Protein AF-A0A9Q3QBF2-F1 (afdb_monomer)

Mean predicted aligned error: 13.55 Å

Foldseek 3Di:
DDPVQLVVCVVVVDFPAADPDPLGGDTHSDDVVNVVVVVCVVVDPDDPPPPPDPDDPPPDDDDDDDD

Nearest PDB structures (foldseek):
  5keb-assembly1_A  TM=9.451E-01  e=1.463E-03  Mus musculus
  4m9e-assembly1_A  TM=8.969E-01  e=1.093E-03  Mus musculus
  5ke8-assembly1_A  TM=8.906E-01  e=1.361E-03  Mus musculus
  6b0r-assembly1_D  TM=9.444E-01  e=5.431E-03  Homo sapiens
  6wmi-assembly2_D  TM=7.935E-01  e=4.694E-03  Homo sapiens

Solvent-accessible surface area (backbone atoms only — not comparable to full-atom values): 4602 Å² total; per-residue (Å²): 136,58,71,65,67,47,53,52,25,73,77,72,66,51,43,86,39,64,49,86,51,88,83,46,88,57,59,21,63,44,66,69,62,40,58,58,52,56,54,47,67,77,71,50,94,70,77,77,74,85,72,76,75,86,77,74,90,76,86,73,88,75,92,76,80,90,132

Organism: NCBI:txid1389203

pLDDT: mean 70.99, std 20.16, range [37.62, 90.25]

Structure (mmCIF, N/CA/C/O backbone):
data_AF-A0A9Q3QBF2-F1
#
_entry.id   AF-A0A9Q3QBF2-F1
#
loop_
_atom_site.group_PDB
_atom_site.id
_atom_site.type_symbol
_atom_site.label_atom_id
_atom_site.label_alt_id
_atom_site.label_comp_id
_atom_site.label_asym_id
_atom_site.label_entity_id
_atom_site.label_seq_id
_atom_site.pdbx_PDB_ins_code
_atom_site.Cartn_x
_atom_site.Cartn_y
_atom_site.Cartn_z
_atom_site.occupancy
_atom_site.B_iso_or_equiv
_atom_site.auth_seq_id
_atom_site.auth_comp_id
_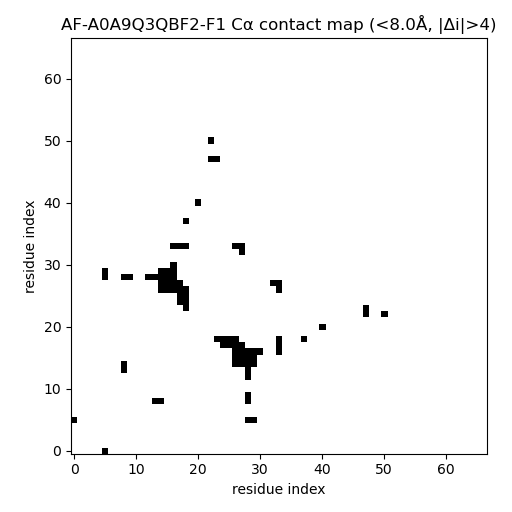atom_site.auth_asym_id
_atom_site.auth_atom_id
_atom_site.pdbx_PDB_model_num
ATOM 1 N N . ARG A 1 1 ? -16.564 -9.815 2.783 1.00 61.88 1 ARG A N 1
ATOM 2 C CA . ARG A 1 1 ? -15.859 -8.656 3.387 1.00 61.88 1 ARG A CA 1
ATOM 3 C C . ARG A 1 1 ? -16.559 -7.381 2.940 1.00 61.88 1 ARG A C 1
ATOM 5 O O . ARG A 1 1 ? -16.614 -7.159 1.740 1.00 61.88 1 ARG A O 1
ATOM 12 N N . SER A 1 2 ? -17.124 -6.598 3.859 1.00 81.75 2 SER A N 1
ATOM 13 C CA . SER A 1 2 ? -17.903 -5.404 3.507 1.00 81.75 2 SER A CA 1
ATOM 14 C C . SER A 1 2 ? -17.014 -4.168 3.327 1.00 81.75 2 SER A C 1
ATOM 16 O O . SER A 1 2 ? -15.905 -4.099 3.869 1.00 81.75 2 SER A O 1
ATOM 18 N N . ALA A 1 3 ? -17.512 -3.185 2.574 1.00 84.81 3 ALA A N 1
ATOM 19 C CA . ALA A 1 3 ? -16.864 -1.883 2.414 1.00 84.81 3 ALA A CA 1
ATOM 20 C C . ALA A 1 3 ? -16.685 -1.168 3.764 1.00 84.81 3 ALA A C 1
ATOM 22 O O . ALA A 1 3 ? -15.640 -0.572 4.003 1.00 84.81 3 ALA A O 1
ATOM 23 N N . LEU A 1 4 ? -17.646 -1.322 4.682 1.00 87.75 4 LEU A N 1
ATOM 24 C CA . LEU A 1 4 ? -17.584 -0.755 6.029 1.00 87.75 4 LEU A CA 1
ATOM 25 C C . LEU A 1 4 ? -16.413 -1.323 6.846 1.00 87.75 4 LEU A C 1
ATOM 27 O O . LEU A 1 4 ? -15.649 -0.564 7.429 1.00 87.75 4 LEU A O 1
ATOM 31 N N . THR A 1 5 ? -16.185 -2.642 6.824 1.00 85.06 5 THR A N 1
ATOM 32 C CA . THR A 1 5 ? -15.023 -3.243 7.505 1.00 85.06 5 THR A CA 1
ATOM 33 C C . THR A 1 5 ? -13.694 -2.759 6.919 1.00 85.06 5 THR A C 1
ATOM 35 O O . THR A 1 5 ? -12.701 -2.674 7.630 1.00 85.06 5 THR A O 1
ATOM 38 N N . VAL A 1 6 ? -13.636 -2.460 5.615 1.00 85.38 6 VAL A N 1
ATOM 39 C CA . VAL A 1 6 ? -12.439 -1.864 4.994 1.00 85.38 6 VAL A CA 1
ATOM 40 C C . VAL A 1 6 ? -12.265 -0.417 5.440 1.00 85.38 6 VAL A C 1
ATOM 42 O O . VAL A 1 6 ? -11.153 -0.031 5.778 1.00 85.38 6 VAL A O 1
ATOM 45 N N . HIS A 1 7 ? -13.352 0.352 5.455 1.00 86.38 7 HIS A N 1
ATOM 46 C CA . HIS A 1 7 ? -13.364 1.741 5.889 1.00 86.38 7 HIS A CA 1
ATOM 47 C C . HIS A 1 7 ? -12.878 1.879 7.335 1.00 86.38 7 HIS A C 1
ATOM 49 O O . HIS A 1 7 ? -11.993 2.677 7.595 1.00 86.38 7 HIS A O 1
ATOM 55 N N . LEU A 1 8 ? -13.322 1.023 8.261 1.00 89.75 8 LEU A N 1
ATOM 56 C CA . LEU A 1 8 ? -12.859 1.071 9.656 1.00 89.75 8 LEU A CA 1
ATOM 57 C C . LEU A 1 8 ? -11.334 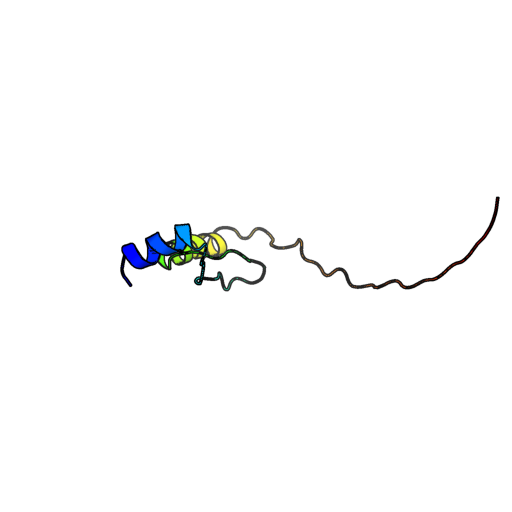0.927 9.807 1.00 89.75 8 LEU A C 1
ATOM 59 O O . LEU A 1 8 ? -10.747 1.483 10.733 1.00 89.75 8 LEU A O 1
ATOM 63 N N . ARG A 1 9 ? -10.661 0.268 8.858 1.00 86.44 9 ARG A N 1
ATOM 64 C CA . ARG A 1 9 ? -9.197 0.148 8.856 1.00 86.44 9 ARG A CA 1
ATOM 65 C C . ARG A 1 9 ? -8.471 1.461 8.588 1.00 86.44 9 ARG A C 1
ATOM 67 O O . ARG A 1 9 ? -7.284 1.557 8.880 1.00 86.44 9 ARG A O 1
ATOM 74 N N . THR A 1 10 ? -9.145 2.476 8.046 1.00 83.00 10 THR A N 1
ATOM 75 C CA . THR A 1 10 ? -8.554 3.817 7.918 1.00 83.00 10 THR A CA 1
ATOM 76 C C . THR A 1 10 ? -8.470 4.523 9.264 1.00 83.00 10 THR A C 1
ATOM 78 O O . THR A 1 10 ? -7.590 5.355 9.440 1.00 83.00 10 THR A O 1
ATOM 81 N N . HIS A 1 11 ? -9.343 4.169 10.210 1.00 88.38 11 HIS A N 1
ATOM 82 C CA . HIS A 1 11 ? -9.293 4.677 11.579 1.00 88.38 11 HIS A CA 1
ATOM 83 C C . HIS A 1 11 ? -8.281 3.909 12.430 1.00 88.38 11 HIS A C 1
ATOM 85 O O . HIS A 1 11 ? -7.515 4.519 13.166 1.00 88.38 11 HIS A O 1
ATOM 91 N N . THR A 1 12 ? -8.246 2.579 12.308 1.00 87.81 12 THR A N 1
ATOM 92 C CA . THR A 1 1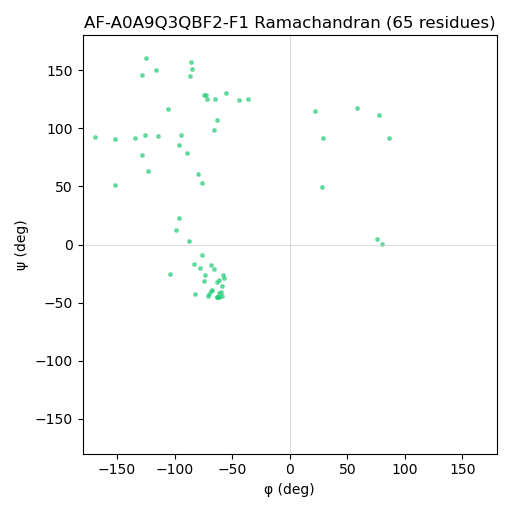2 ? -7.339 1.737 13.110 1.00 87.81 12 THR A CA 1
ATOM 93 C C . THR A 1 12 ? -5.929 1.632 12.530 1.00 87.81 12 THR A C 1
ATOM 95 O O . THR A 1 12 ? -5.007 1.207 13.217 1.00 87.81 12 THR A O 1
ATOM 98 N N . GLY A 1 13 ? -5.742 1.982 11.255 1.00 85.44 13 GLY A N 1
ATOM 99 C CA . GLY A 1 13 ? -4.469 1.833 10.548 1.00 85.44 13 GLY A CA 1
ATOM 100 C C . GLY A 1 13 ? -4.138 0.394 10.134 1.00 85.44 13 GLY A C 1
ATOM 101 O O . GLY A 1 13 ? -3.064 0.152 9.578 1.00 85.44 13 GLY A O 1
ATOM 102 N N . GLU A 1 14 ? -5.039 -0.565 10.355 1.00 88.81 14 GLU A N 1
ATOM 103 C CA . GLU A 1 14 ? -4.804 -1.975 10.044 1.00 88.81 14 GLU A CA 1
ATOM 104 C C . GLU A 1 14 ? -4.641 -2.236 8.538 1.00 88.81 14 GLU A C 1
ATOM 106 O O . GLU A 1 14 ? -5.522 -1.972 7.714 1.00 88.81 14 GLU A O 1
ATOM 111 N N . LYS A 1 15 ? -3.524 -2.860 8.158 1.00 87.06 15 LYS A N 1
ATOM 112 C CA . LYS A 1 15 ? -3.225 -3.215 6.762 1.00 87.06 15 LYS A CA 1
ATOM 113 C C . LYS A 1 15 ? -2.838 -4.688 6.643 1.00 87.06 15 LYS A C 1
ATOM 115 O O . LYS A 1 15 ? -1.659 -5.001 6.498 1.00 87.06 15 LYS A O 1
ATOM 120 N N . PRO A 1 16 ? -3.810 -5.614 6.682 1.00 86.62 16 PRO A N 1
ATOM 121 C CA . PRO A 1 16 ? -3.501 -7.043 6.715 1.00 86.62 16 PRO A CA 1
ATOM 122 C C . PRO A 1 16 ? -3.061 -7.613 5.359 1.00 86.62 16 PRO A C 1
ATOM 124 O O . PRO A 1 16 ? -2.625 -8.756 5.294 1.00 86.62 16 PRO A O 1
ATOM 127 N N . HIS A 1 17 ? -3.173 -6.852 4.264 1.00 89.44 17 HIS A N 1
ATOM 128 C CA . HIS A 1 17 ? -2.813 -7.326 2.924 1.00 89.44 17 HIS A CA 1
ATOM 129 C C . HIS A 1 17 ? -1.379 -6.926 2.594 1.00 89.44 17 HIS A C 1
ATOM 131 O O . HIS A 1 17 ? -1.144 -5.816 2.123 1.00 89.44 17 HIS A O 1
ATOM 137 N N . HIS A 1 18 ? -0.416 -7.811 2.838 1.00 88.38 18 HIS A N 1
ATOM 138 C CA . HIS A 1 18 ? 0.996 -7.575 2.532 1.00 88.38 18 HIS A CA 1
ATOM 139 C C . HIS A 1 18 ? 1.346 -7.963 1.091 1.00 88.38 18 HIS A C 1
ATOM 141 O O . HIS A 1 18 ? 0.810 -8.919 0.525 1.00 88.38 18 HIS A O 1
ATOM 147 N N . CYS A 1 19 ? 2.260 -7.211 0.476 1.00 89.19 19 CYS A N 1
ATOM 148 C CA . CYS A 1 19 ? 2.882 -7.641 -0.764 1.00 89.19 19 CYS A CA 1
ATOM 149 C C . CYS A 1 19 ? 3.865 -8.780 -0.476 1.00 89.19 19 CYS A C 1
ATOM 151 O O . CYS A 1 19 ? 4.741 -8.642 0.366 1.00 89.19 19 CYS A O 1
ATOM 153 N N . ILE A 1 20 ? 3.738 -9.887 -1.206 1.00 86.88 20 ILE A N 1
ATOM 154 C CA . ILE A 1 20 ? 4.650 -11.039 -1.107 1.00 86.88 20 ILE A CA 1
ATOM 155 C C . ILE A 1 20 ? 5.877 -10.908 -2.023 1.00 86.88 20 ILE A C 1
ATOM 157 O O . ILE A 1 20 ? 6.660 -11.844 -2.149 1.00 86.88 20 ILE A O 1
ATOM 161 N N . HIS A 1 21 ? 6.016 -9.785 -2.733 1.00 84.31 21 HIS A N 1
ATOM 162 C CA . HIS A 1 21 ? 7.160 -9.572 -3.610 1.00 84.31 21 HIS A CA 1
ATOM 163 C C . HIS A 1 21 ? 8.403 -9.321 -2.760 1.00 84.31 21 HIS A C 1
ATOM 165 O O . HIS A 1 21 ? 8.411 -8.419 -1.921 1.00 84.31 21 HIS A O 1
ATOM 171 N N . SER A 1 22 ? 9.447 -10.114 -2.990 1.00 82.62 22 SER A N 1
ATOM 172 C CA . SER A 1 22 ? 10.717 -9.971 -2.281 1.00 82.62 22 SER A CA 1
ATOM 173 C C . SER A 1 22 ? 11.260 -8.546 -2.435 1.00 82.62 22 SER A C 1
ATOM 175 O O . SER A 1 22 ? 11.274 -8.004 -3.536 1.00 82.62 22 SER A O 1
ATOM 177 N N . GLY A 1 23 ? 11.648 -7.908 -1.329 1.00 82.38 23 GLY A N 1
ATOM 178 C CA . GLY A 1 23 ? 12.085 -6.506 -1.318 1.00 82.38 23 GLY A CA 1
ATOM 179 C C . GLY A 1 23 ? 10.954 -5.466 -1.323 1.00 82.38 23 GLY A C 1
ATOM 180 O O . GLY A 1 23 ? 11.234 -4.269 -1.281 1.00 82.38 23 GLY A O 1
ATOM 181 N N . CYS A 1 24 ? 9.681 -5.878 -1.333 1.00 85.81 24 CYS A N 1
ATOM 182 C CA . CYS A 1 24 ? 8.537 -4.978 -1.208 1.00 85.81 24 CYS A CA 1
ATOM 183 C C . CYS A 1 24 ? 7.895 -5.074 0.181 1.00 85.81 24 CYS A C 1
ATOM 185 O O . CYS A 1 24 ? 7.312 -6.089 0.540 1.00 85.81 24 CYS A O 1
ATOM 187 N N . THR A 1 25 ? 7.916 -3.977 0.937 1.00 87.19 25 THR A N 1
ATOM 188 C CA . THR A 1 25 ? 7.318 -3.890 2.284 1.00 87.19 25 THR A CA 1
ATOM 189 C C . THR A 1 25 ? 5.927 -3.247 2.287 1.00 87.19 25 THR A C 1
ATOM 191 O O . THR A 1 25 ? 5.398 -2.880 3.336 1.00 87.19 25 THR A O 1
ATOM 194 N N . LYS A 1 26 ? 5.301 -3.072 1.113 1.00 86.12 26 LYS A N 1
ATOM 195 C CA . LYS A 1 26 ? 4.010 -2.378 1.017 1.00 86.12 26 LYS A CA 1
ATOM 196 C C . LYS A 1 26 ? 2.865 -3.250 1.530 1.00 86.12 26 LYS A C 1
ATOM 198 O O . LYS A 1 26 ? 2.660 -4.369 1.059 1.00 86.12 26 LYS A O 1
ATOM 203 N N . THR A 1 27 ? 2.069 -2.681 2.432 1.00 89.81 27 THR A N 1
ATOM 204 C CA . THR A 1 27 ? 0.837 -3.273 2.963 1.00 89.81 27 THR A CA 1
ATOM 205 C C . THR A 1 27 ? -0.386 -2.438 2.583 1.00 89.81 27 THR A C 1
ATOM 207 O O . THR A 1 27 ? -0.307 -1.220 2.391 1.00 89.81 27 THR A O 1
ATOM 210 N N . PHE A 1 28 ? -1.533 -3.098 2.449 1.00 88.94 28 PHE A N 1
ATOM 211 C CA . PHE A 1 28 ? -2.781 -2.515 1.969 1.00 88.94 28 PHE A CA 1
ATOM 212 C C . PHE A 1 28 ? -3.926 -2.812 2.937 1.00 88.94 28 PHE A C 1
ATOM 214 O O . PHE A 1 28 ? -3.999 -3.879 3.556 1.00 88.94 28 PHE A O 1
ATOM 221 N N . ALA A 1 29 ? -4.848 -1.855 3.052 1.00 88.00 29 ALA A N 1
ATOM 222 C CA . ALA A 1 29 ? -6.060 -2.042 3.834 1.00 88.00 29 ALA A CA 1
ATOM 223 C C . ALA A 1 29 ? -6.956 -3.093 3.169 1.00 88.00 29 ALA A C 1
ATOM 225 O O . ALA A 1 29 ? -7.513 -3.934 3.873 1.00 88.00 29 ALA A O 1
ATOM 226 N N . ASP A 1 30 ? -7.052 -3.108 1.833 1.00 87.25 30 ASP A N 1
ATOM 227 C CA . ASP A 1 30 ? -7.919 -3.977 1.033 1.00 87.25 30 ASP A CA 1
ATOM 228 C C . ASP A 1 30 ? -7.200 -4.817 -0.042 1.00 87.25 30 ASP A C 1
ATOM 230 O O . ASP A 1 30 ? -6.077 -4.530 -0.458 1.00 87.25 30 ASP A O 1
ATOM 234 N N . SER A 1 31 ? -7.874 -5.884 -0.484 1.00 88.06 31 SER A N 1
ATOM 235 C CA . SER A 1 31 ? -7.341 -6.856 -1.446 1.00 88.06 31 SER A CA 1
ATOM 236 C C . SER A 1 31 ? -7.304 -6.330 -2.882 1.00 88.06 31 SER A C 1
ATOM 238 O O . SER A 1 31 ? -6.413 -6.709 -3.642 1.00 88.06 31 SER A O 1
ATOM 240 N N . SER A 1 32 ? -8.234 -5.453 -3.267 1.00 89.00 32 SER A N 1
ATOM 241 C CA . SER A 1 32 ? -8.298 -4.876 -4.615 1.00 89.00 32 SER A CA 1
ATOM 242 C C . SER A 1 32 ? -7.113 -3.939 -4.860 1.00 89.00 32 SER A C 1
ATOM 244 O O . SER A 1 32 ? -6.471 -3.994 -5.913 1.00 89.00 32 SER A O 1
ATOM 246 N N . SER A 1 33 ? -6.746 -3.150 -3.849 1.00 88.31 33 SER A N 1
ATOM 247 C CA . SER A 1 33 ? -5.551 -2.309 -3.842 1.00 88.31 33 SER A CA 1
ATOM 248 C C . SER A 1 33 ? -4.266 -3.129 -3.951 1.00 88.31 33 SER A C 1
ATOM 250 O O . SER A 1 33 ? -3.415 -2.800 -4.782 1.00 88.31 33 SER A O 1
ATOM 252 N N . LEU A 1 34 ? -4.145 -4.232 -3.198 1.00 90.06 34 LEU A N 1
ATOM 253 C CA . LEU A 1 34 ? -3.014 -5.159 -3.331 1.00 90.06 34 LEU A CA 1
ATOM 254 C C . LEU A 1 34 ? -2.959 -5.776 -4.739 1.00 90.06 34 LEU A C 1
ATOM 256 O O . LEU A 1 34 ? -1.897 -5.817 -5.360 1.00 90.06 34 LEU A O 1
ATOM 260 N N . ALA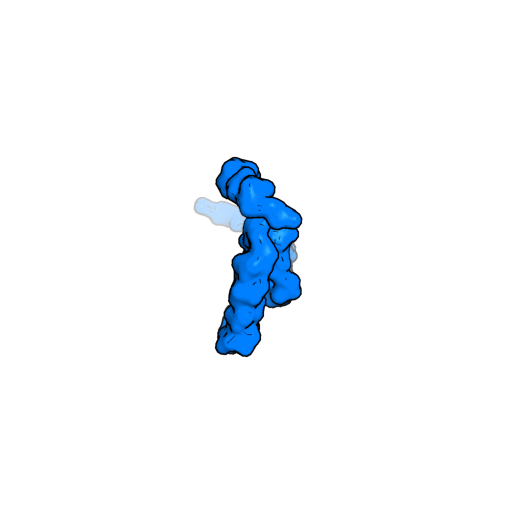 A 1 35 ? -4.094 -6.223 -5.280 1.00 90.25 35 ALA A N 1
ATOM 261 C CA . ALA A 1 35 ? -4.156 -6.832 -6.606 1.00 90.25 35 ALA A CA 1
ATOM 262 C C . ALA A 1 35 ? -3.706 -5.865 -7.712 1.00 90.25 35 ALA A C 1
ATOM 264 O O . ALA A 1 35 ? -2.948 -6.258 -8.601 1.00 90.25 35 ALA A O 1
ATOM 265 N N . ARG A 1 36 ? -4.113 -4.590 -7.633 1.00 88.94 36 ARG A N 1
ATOM 266 C CA . ARG A 1 36 ? -3.625 -3.530 -8.526 1.00 88.94 36 ARG A CA 1
ATOM 267 C C . ARG A 1 36 ? -2.125 -3.301 -8.352 1.00 88.94 36 ARG A C 1
ATOM 269 O O . ARG A 1 36 ? -1.413 -3.224 -9.348 1.00 88.94 36 ARG A O 1
ATOM 276 N N . HIS A 1 37 ? -1.645 -3.234 -7.113 1.00 89.31 37 HIS A N 1
ATOM 277 C CA . HIS A 1 37 ? -0.228 -3.034 -6.816 1.00 89.31 37 HIS A CA 1
ATOM 278 C C . HIS A 1 37 ? 0.663 -4.146 -7.389 1.00 89.31 37 HIS A C 1
ATOM 280 O O . HIS A 1 37 ? 1.699 -3.842 -7.971 1.00 89.31 37 HIS A O 1
ATOM 286 N N . ARG A 1 38 ? 0.246 -5.419 -7.316 1.00 87.44 38 ARG A N 1
ATOM 287 C CA . ARG A 1 38 ? 1.026 -6.546 -7.869 1.00 87.44 38 ARG A CA 1
ATOM 288 C C . ARG A 1 38 ? 1.338 -6.402 -9.361 1.00 87.44 38 ARG A C 1
ATOM 290 O O . ARG A 1 38 ? 2.377 -6.869 -9.808 1.00 87.44 38 ARG A O 1
ATOM 297 N N . LYS A 1 39 ? 0.487 -5.711 -10.130 1.00 87.31 39 LYS A N 1
ATOM 298 C CA . LYS A 1 39 ? 0.722 -5.463 -11.564 1.00 87.31 39 LYS A CA 1
ATOM 299 C C . LYS A 1 39 ? 1.942 -4.569 -11.822 1.00 87.31 39 LYS A C 1
ATOM 301 O O . LYS A 1 39 ? 2.476 -4.605 -12.924 1.00 87.31 39 LYS A O 1
ATOM 306 N N . ILE A 1 40 ? 2.375 -3.784 -10.834 1.00 85.19 40 ILE A N 1
ATOM 307 C CA . ILE A 1 40 ? 3.547 -2.903 -10.933 1.00 85.19 40 ILE A CA 1
ATOM 308 C C . ILE A 1 40 ? 4.832 -3.733 -10.971 1.00 85.19 40 ILE A C 1
ATOM 310 O O . ILE A 1 40 ? 5.676 -3.485 -11.823 1.00 85.19 40 ILE A O 1
ATOM 314 N N . HIS A 1 41 ? 4.936 -4.770 -10.136 1.00 81.44 41 HIS A N 1
ATOM 315 C CA . HIS A 1 41 ? 6.094 -5.679 -10.115 1.00 81.44 41 HIS A CA 1
ATOM 316 C C . HIS A 1 41 ? 6.290 -6.417 -11.441 1.00 81.44 41 HIS A C 1
ATOM 318 O O . HIS A 1 41 ? 7.414 -6.680 -11.848 1.00 81.44 41 HIS A O 1
ATOM 324 N N . ASN A 1 42 ? 5.199 -6.686 -12.158 1.00 74.06 42 ASN A N 1
ATOM 325 C CA . ASN A 1 42 ? 5.256 -7.319 -13.477 1.00 74.06 42 ASN A CA 1
ATOM 326 C C . ASN A 1 42 ? 5.651 -6.342 -14.600 1.00 74.06 42 ASN A C 1
ATOM 328 O O . ASN A 1 42 ? 6.057 -6.786 -15.668 1.00 74.06 42 ASN A O 1
ATOM 332 N N . LYS A 1 43 ? 5.490 -5.026 -14.393 1.00 64.31 43 LYS A N 1
ATOM 333 C CA . LYS A 1 43 ? 5.736 -3.988 -15.411 1.00 64.31 43 LYS A CA 1
ATOM 334 C C . LYS A 1 43 ? 7.042 -3.220 -15.196 1.00 64.31 43 LYS A C 1
ATOM 336 O O . LYS A 1 43 ? 7.590 -2.693 -16.156 1.00 64.31 43 LYS A O 1
ATOM 341 N N . ILE A 1 44 ? 7.538 -3.146 -13.962 1.00 56.12 44 ILE A N 1
ATOM 342 C CA . ILE A 1 44 ? 8.729 -2.379 -13.588 1.00 56.12 44 ILE A CA 1
ATOM 343 C C . ILE A 1 44 ? 9.818 -3.356 -13.130 1.00 56.12 44 ILE A C 1
ATOM 345 O O . ILE A 1 44 ? 9.899 -3.708 -11.957 1.00 56.12 44 ILE A O 1
ATOM 349 N N . LYS A 1 45 ? 10.697 -3.777 -14.045 1.00 53.75 45 LYS A N 1
ATOM 350 C CA . LYS A 1 45 ? 11.953 -4.469 -13.706 1.00 53.75 45 LYS A CA 1
ATOM 351 C C . LYS A 1 45 ? 13.003 -3.436 -13.261 1.00 53.75 45 LYS A C 1
ATOM 353 O O . LYS A 1 45 ? 14.028 -3.283 -13.912 1.00 53.75 45 LYS A O 1
ATOM 358 N N . ILE A 1 46 ? 12.733 -2.684 -12.191 1.00 42.78 46 ILE A N 1
ATOM 359 C CA . ILE A 1 46 ? 13.668 -1.695 -11.626 1.00 42.78 46 ILE A CA 1
ATOM 360 C C . ILE A 1 46 ? 13.872 -1.994 -10.136 1.00 42.78 46 ILE A C 1
ATOM 362 O O . ILE A 1 46 ? 13.081 -1.614 -9.280 1.00 42.78 46 ILE A O 1
ATOM 366 N N . GLN A 1 47 ? 14.944 -2.752 -9.898 1.00 41.41 47 GLN A N 1
ATOM 367 C CA . GLN A 1 47 ? 15.839 -2.761 -8.738 1.00 41.41 47 GLN A CA 1
ATOM 368 C C . GLN A 1 47 ? 15.268 -2.347 -7.368 1.00 41.41 47 GLN A C 1
ATOM 370 O O . GLN A 1 47 ? 15.467 -1.226 -6.907 1.00 41.41 47 GLN A O 1
ATOM 375 N N . SER A 1 48 ? 14.781 -3.323 -6.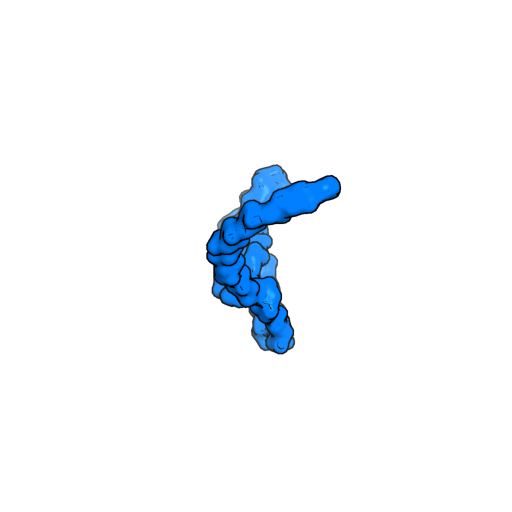601 1.00 41.84 48 SER A N 1
ATOM 376 C CA . SER A 1 48 ? 14.918 -3.306 -5.137 1.00 41.84 48 SER A CA 1
ATOM 377 C C . SER A 1 48 ? 16.355 -3.689 -4.728 1.00 41.84 48 SER A C 1
ATOM 379 O O . SER A 1 48 ? 16.568 -4.617 -3.951 1.00 41.84 48 SER A O 1
ATOM 381 N N . SER A 1 49 ? 17.359 -3.003 -5.288 1.00 45.75 49 SER A N 1
ATOM 382 C CA . SER A 1 49 ? 18.789 -3.244 -5.027 1.00 45.75 49 SER A CA 1
ATOM 383 C C . SER A 1 49 ? 19.382 -2.311 -3.967 1.00 45.75 49 SER A C 1
ATOM 385 O O . SER A 1 49 ? 20.597 -2.137 -3.930 1.00 45.75 49 SER A O 1
ATOM 387 N N . ILE A 1 50 ? 18.574 -1.734 -3.071 1.00 48.78 50 ILE A N 1
ATOM 388 C CA . ILE A 1 50 ? 19.098 -1.031 -1.887 1.00 48.78 50 ILE A CA 1
ATOM 389 C C . ILE A 1 50 ? 18.504 -1.647 -0.626 1.00 48.78 50 ILE A C 1
ATOM 391 O O . ILE A 1 50 ? 17.747 -1.044 0.122 1.00 48.78 50 ILE A O 1
ATOM 395 N N . SER A 1 51 ? 18.837 -2.913 -0.421 1.00 39.97 51 SER A N 1
ATOM 396 C CA . SER A 1 51 ? 18.993 -3.512 0.905 1.00 39.97 51 SER A CA 1
ATOM 397 C C . SER A 1 51 ? 20.002 -4.650 0.769 1.00 39.97 51 SER A C 1
ATOM 399 O O . SER A 1 51 ? 19.748 -5.792 1.140 1.00 39.97 51 SER A O 1
ATOM 401 N N . LYS A 1 52 ? 21.166 -4.352 0.171 1.00 39.75 52 LYS A N 1
ATOM 402 C CA . LYS A 1 52 ? 22.360 -5.128 0.496 1.00 39.75 52 LYS A CA 1
ATOM 403 C C . LYS A 1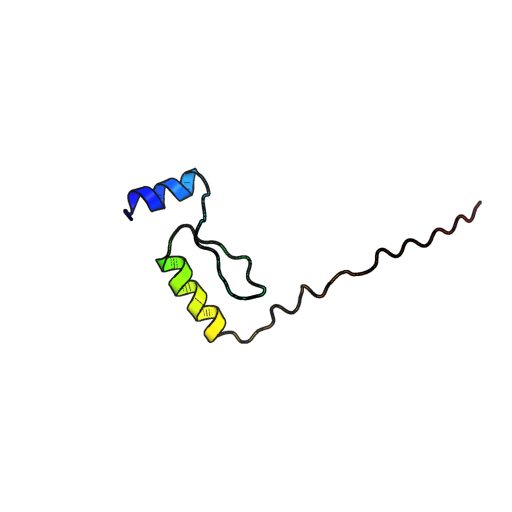 52 ? 22.604 -4.857 1.978 1.00 39.75 52 LYS A C 1
ATOM 405 O O . LYS A 1 52 ? 22.877 -3.722 2.345 1.00 39.75 52 LYS A O 1
ATOM 410 N N . ILE A 1 53 ? 22.328 -5.864 2.799 1.00 44.06 53 ILE A N 1
ATOM 411 C CA . ILE A 1 53 ? 23.162 -6.314 3.912 1.00 44.06 53 ILE A CA 1
ATOM 412 C C . ILE A 1 53 ? 24.122 -5.215 4.407 1.00 44.06 53 ILE A C 1
ATOM 414 O O . ILE A 1 53 ? 25.058 -4.855 3.697 1.00 44.06 53 ILE A O 1
ATOM 418 N N . ASN A 1 54 ? 23.940 -4.742 5.637 1.00 37.94 54 ASN A N 1
ATOM 419 C CA . ASN A 1 54 ? 25.064 -4.235 6.417 1.00 37.94 54 ASN A CA 1
ATOM 420 C C . ASN A 1 54 ? 25.536 -5.391 7.316 1.00 37.94 54 ASN A C 1
ATOM 422 O O . ASN A 1 54 ? 25.004 -5.538 8.418 1.00 37.94 54 ASN A O 1
ATOM 426 N N . PRO A 1 55 ? 26.413 -6.302 6.848 1.00 46.12 55 PRO A N 1
ATOM 427 C CA . PRO A 1 55 ? 27.139 -7.167 7.756 1.00 46.12 55 PRO A CA 1
ATOM 428 C C . PRO A 1 55 ? 28.376 -6.392 8.236 1.00 46.12 55 PRO A C 1
ATOM 430 O O . PRO A 1 55 ? 28.934 -5.614 7.469 1.00 46.12 55 PRO A O 1
ATOM 433 N N . LEU A 1 56 ? 28.852 -6.681 9.450 1.00 37.62 56 LEU A N 1
ATOM 434 C CA . LEU A 1 56 ? 29.987 -6.045 10.150 1.00 37.62 56 LEU A CA 1
ATOM 435 C C . LEU A 1 56 ? 29.537 -4.785 10.927 1.00 37.62 56 LEU A C 1
ATOM 437 O O . LEU A 1 56 ? 29.523 -3.681 10.412 1.00 37.62 56 LEU A O 1
ATOM 441 N N . ASN A 1 57 ? 29.149 -4.834 12.204 1.00 46.41 57 ASN A N 1
ATOM 442 C CA . ASN A 1 57 ? 29.848 -5.476 13.320 1.00 46.41 57 ASN A CA 1
ATOM 443 C C . ASN A 1 57 ? 31.374 -5.535 13.137 1.00 46.41 57 ASN A C 1
ATOM 445 O O . ASN A 1 57 ? 31.987 -6.584 13.300 1.00 46.41 57 ASN A O 1
ATOM 449 N N . GLN A 1 58 ? 31.992 -4.399 12.801 1.00 44.38 58 GLN A N 1
ATOM 450 C CA . GLN A 1 58 ? 33.427 -4.213 12.993 1.00 44.38 58 GLN A CA 1
ATOM 451 C C . GLN A 1 58 ? 33.651 -3.641 14.397 1.00 44.38 58 GLN A C 1
ATOM 453 O O . GLN A 1 58 ? 33.849 -2.448 14.607 1.00 44.38 58 GLN A O 1
ATOM 458 N N . ILE A 1 59 ? 33.578 -4.533 15.387 1.00 53.22 59 ILE A N 1
ATOM 459 C CA . ILE A 1 59 ? 34.240 -4.315 16.669 1.00 53.22 59 ILE A CA 1
ATOM 460 C C . ILE A 1 59 ? 35.736 -4.329 16.363 1.00 53.22 59 ILE A C 1
ATOM 462 O O . ILE A 1 59 ? 36.324 -5.401 16.255 1.00 53.22 59 ILE A O 1
ATOM 466 N N . GLN A 1 60 ? 36.352 -3.157 16.218 1.00 47.84 60 GLN A N 1
ATOM 467 C CA . GLN A 1 60 ? 37.787 -2.993 16.435 1.00 47.84 60 GLN A CA 1
ATOM 468 C C . GLN A 1 60 ? 38.031 -1.738 17.269 1.00 47.84 60 GLN A C 1
ATOM 470 O O . GLN A 1 60 ? 38.131 -0.613 16.798 1.00 47.84 60 GLN A O 1
ATOM 475 N N . ASN A 1 61 ? 38.064 -2.019 18.565 1.00 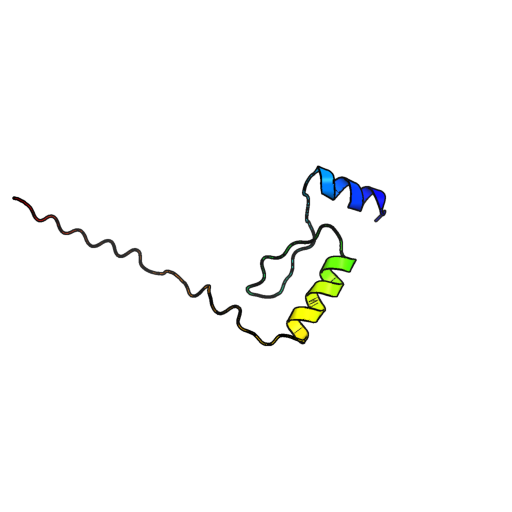45.19 61 ASN A N 1
ATOM 476 C CA . ASN A 1 61 ? 38.753 -1.307 19.623 1.00 45.19 61 ASN A CA 1
ATOM 477 C C . ASN A 1 61 ? 40.103 -0.749 19.131 1.00 45.19 61 ASN A C 1
ATOM 479 O O . ASN A 1 61 ? 40.927 -1.529 18.663 1.00 45.19 61 ASN A O 1
ATOM 483 N N . LEU A 1 62 ? 40.339 0.554 19.286 1.00 47.41 62 LEU A N 1
ATOM 484 C CA . LEU A 1 62 ? 41.677 1.135 19.423 1.00 47.41 62 LEU A CA 1
ATOM 485 C C . LEU A 1 62 ? 41.555 2.420 20.249 1.00 47.41 62 LEU A C 1
ATOM 487 O O . LEU A 1 62 ? 41.320 3.515 19.7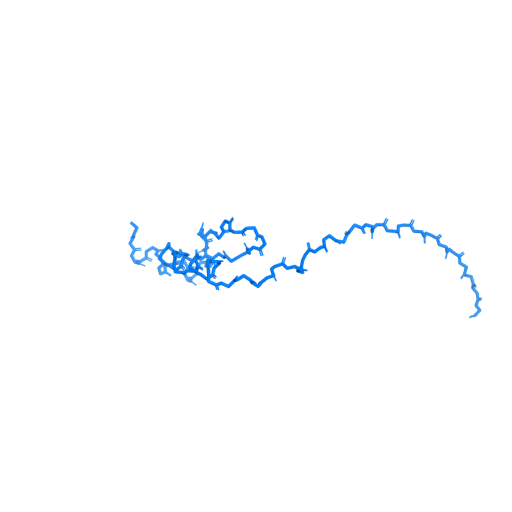47 1.00 47.41 62 LEU A O 1
ATOM 491 N N . ASN A 1 63 ? 41.710 2.243 21.561 1.00 43.81 63 ASN A N 1
ATOM 492 C CA . ASN A 1 63 ? 42.318 3.245 22.425 1.00 43.81 63 ASN A CA 1
ATOM 493 C C . ASN A 1 63 ? 43.575 3.815 21.755 1.00 43.81 63 ASN A C 1
ATOM 495 O O . ASN A 1 63 ? 44.495 3.049 21.478 1.00 43.81 63 ASN A O 1
ATOM 499 N N . GLN A 1 64 ? 43.629 5.135 21.584 1.00 44.75 64 GLN A N 1
ATOM 500 C CA . GLN A 1 64 ? 44.838 5.971 21.615 1.00 44.75 64 GLN A CA 1
ATOM 501 C C . GLN A 1 64 ? 44.354 7.437 21.640 1.00 44.75 64 GLN A C 1
ATOM 503 O O . GLN A 1 64 ? 43.830 7.939 20.660 1.00 44.75 64 GLN A O 1
ATOM 508 N N . SER A 1 65 ? 44.192 8.045 22.818 1.00 40.16 65 SER A N 1
ATOM 509 C CA . SER A 1 65 ? 45.248 8.678 23.622 1.00 40.16 65 SER A CA 1
ATOM 510 C C . SER A 1 65 ? 45.644 10.059 23.084 1.00 40.16 65 SER A C 1
ATOM 512 O O . SER A 1 65 ? 46.332 10.128 22.079 1.00 40.16 65 SER A O 1
ATOM 514 N N . LYS A 1 66 ? 45.298 11.094 23.871 1.00 48.97 66 LYS A N 1
ATOM 515 C CA . LYS A 1 66 ? 46.062 12.334 24.130 1.00 48.97 66 LYS A CA 1
ATOM 516 C C . LYS A 1 66 ? 46.422 13.203 22.910 1.00 48.97 66 LYS A C 1
ATOM 518 O O . LYS A 1 66 ? 47.240 12.804 22.095 1.00 48.97 66 LYS A O 1
ATOM 523 N N . PHE A 1 67 ? 45.920 14.435 22.847 1.00 41.75 67 PHE A N 1
ATOM 524 C CA . PHE A 1 67 ? 46.490 15.653 23.445 1.00 41.75 67 PHE A CA 1
ATOM 525 C C . PHE A 1 67 ? 45.443 16.769 23.404 1.00 41.75 67 PHE A C 1
ATOM 527 O O . PHE A 1 67 ? 44.611 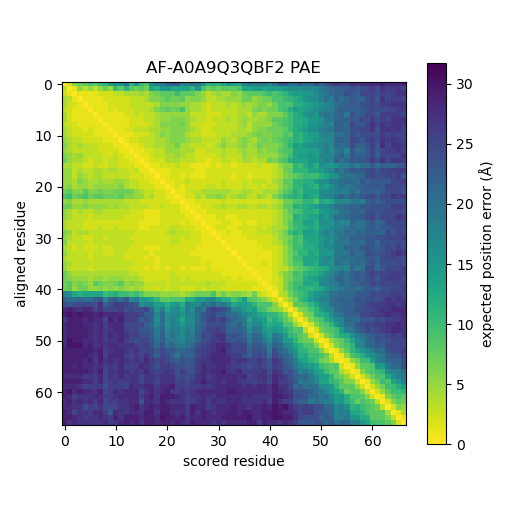16.744 22.470 1.00 41.75 67 PHE A O 1
#

Sequence (67 aa):
RSALTVHLRTHTGEKPHHCIHSGCTKTFADSSSLARHRKIHNKIKIQSSISKINPLNQIQNLNQSKF

Secondary structure (DSSP, 8-state):
--HHHHHHHHHH----EE--STT---EESSHHHHHHHHHHHHH------------------------

Radius of gyration: 21.2 Å; Cα contacts (8 Å, |Δi|>4): 41; chains: 1; bounding box: 64×27×40 Å

InterPro domains:
  IPR013087 Zinc finger C2H2-type [PS00028] (19-41)
  IPR013087 Zinc finger C2H2-type [PS50157] (1-16)
  IPR013087 Zinc finger C2H2-type [PS50157] (17-46)
  IPR013087 Zinc finger C2H2-type [SM00355] (17-41)
  IPR036236 Zinc finger C2H2 superfamily [SSF57667] (2-45)